Protein AF-A0A843SZ30-F1 (afdb_monomer_lite)

Structure (mmCIF, N/CA/C/O backbone):
data_AF-A0A843SZ30-F1
#
_entry.id   AF-A0A843SZ30-F1
#
loop_
_atom_site.group_PDB
_atom_site.id
_atom_site.type_symbol
_atom_site.label_atom_id
_atom_site.label_alt_id
_atom_site.label_comp_id
_atom_site.label_asym_id
_atom_site.label_entity_id
_atom_site.label_seq_id
_atom_site.pdbx_PDB_ins_code
_atom_site.Cartn_x
_atom_site.Cartn_y
_atom_site.Cartn_z
_atom_site.occupancy
_atom_site.B_iso_or_equiv
_atom_site.auth_seq_id
_atom_site.auth_comp_id
_atom_site.auth_asym_id
_atom_site.auth_atom_id
_atom_site.pdbx_PDB_model_num
ATOM 1 N N . MET A 1 1 ? -10.284 -8.841 21.649 1.00 53.38 1 MET A N 1
ATOM 2 C CA . MET A 1 1 ? -9.039 -8.780 20.853 1.00 53.38 1 MET A CA 1
ATOM 3 C C . MET A 1 1 ? -9.116 -7.514 20.013 1.00 53.38 1 MET A C 1
ATOM 5 O O . MET A 1 1 ? -10.106 -7.375 19.316 1.00 53.38 1 MET A O 1
ATOM 9 N N . GLY A 1 2 ? -8.202 -6.552 20.177 1.00 81.06 2 GLY A N 1
ATOM 10 C CA . GLY A 1 2 ? -8.418 -5.164 19.724 1.00 81.06 2 GLY A CA 1
ATOM 11 C C . GLY A 1 2 ? -7.549 -4.688 18.555 1.00 81.06 2 GLY A C 1
ATOM 12 O O . GL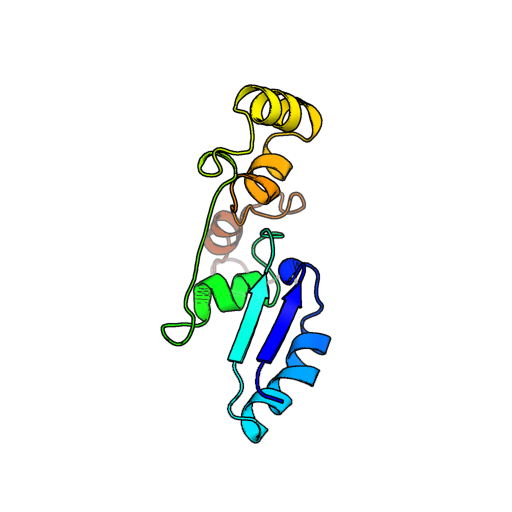Y A 1 2 ? -7.471 -3.482 18.337 1.00 81.06 2 GLY A O 1
ATOM 13 N N . LEU A 1 3 ? -6.858 -5.584 17.845 1.00 89.94 3 LEU A N 1
ATOM 14 C CA . LEU A 1 3 ? -6.008 -5.226 16.707 1.00 89.94 3 LEU A CA 1
ATOM 15 C C . LEU A 1 3 ? -6.085 -6.300 15.621 1.00 89.94 3 LEU A C 1
ATOM 17 O O . LEU A 1 3 ? -5.833 -7.472 15.898 1.00 89.94 3 LEU A O 1
ATOM 21 N N . LEU A 1 4 ? -6.396 -5.874 14.401 1.00 91.50 4 LEU A N 1
ATOM 22 C CA . LEU A 1 4 ? -6.315 -6.666 13.181 1.00 91.50 4 LEU A CA 1
ATOM 23 C C . LEU A 1 4 ? -5.183 -6.107 12.315 1.00 91.50 4 LEU A C 1
ATOM 25 O O . LEU A 1 4 ? -5.155 -4.908 12.042 1.00 91.50 4 LEU A O 1
ATOM 29 N N . VAL A 1 5 ? -4.261 -6.965 11.886 1.00 94.56 5 VAL A N 1
ATOM 30 C CA . VAL A 1 5 ? -3.184 -6.595 10.960 1.00 94.56 5 VAL A CA 1
ATOM 31 C C . VAL A 1 5 ? -3.360 -7.409 9.691 1.00 94.56 5 VAL A C 1
ATOM 33 O O . VAL A 1 5 ? -3.455 -8.633 9.758 1.00 94.56 5 VAL A O 1
ATOM 36 N N . VAL A 1 6 ? -3.425 -6.720 8.558 1.00 95.06 6 VAL A N 1
ATOM 37 C CA . VAL A 1 6 ? -3.487 -7.327 7.230 1.00 95.06 6 VAL A CA 1
ATOM 38 C C . VAL A 1 6 ? -2.175 -7.006 6.533 1.00 95.06 6 VAL A C 1
ATOM 40 O O . VAL A 1 6 ? -1.916 -5.847 6.212 1.00 95.06 6 VAL A O 1
ATOM 43 N N . ASP A 1 7 ? -1.344 -8.028 6.369 1.00 96.50 7 ASP A N 1
ATOM 44 C CA . ASP A 1 7 ? -0.091 -7.948 5.622 1.00 96.50 7 ASP A CA 1
ATOM 45 C C . ASP A 1 7 ? -0.344 -8.244 4.140 1.00 96.50 7 ASP A C 1
ATOM 47 O O . ASP A 1 7 ? -1.268 -8.995 3.814 1.00 96.50 7 ASP A O 1
ATOM 51 N N . GLU A 1 8 ? 0.436 -7.627 3.255 1.00 96.00 8 GLU A N 1
ATOM 52 C CA . GLU A 1 8 ? 0.220 -7.647 1.800 1.00 96.00 8 GLU A CA 1
ATOM 53 C C . GLU A 1 8 ? -1.229 -7.306 1.399 1.00 96.00 8 GLU A C 1
ATOM 55 O O . GLU A 1 8 ? -1.852 -7.946 0.545 1.00 96.00 8 GLU A O 1
ATOM 60 N N . ALA A 1 9 ? -1.801 -6.287 2.046 1.00 96.94 9 ALA A N 1
ATOM 61 C CA . ALA A 1 9 ? -3.224 -5.962 1.964 1.00 96.94 9 ALA A CA 1
ATOM 62 C C . ALA A 1 9 ? -3.740 -5.687 0.536 1.00 96.94 9 ALA A C 1
ATOM 64 O O . ALA A 1 9 ? -4.911 -5.937 0.262 1.00 96.94 9 ALA A O 1
ATOM 65 N N . ALA A 1 10 ? -2.900 -5.224 -0.395 1.00 95.62 10 ALA A N 1
ATOM 66 C CA . ALA A 1 10 ? -3.284 -5.024 -1.796 1.00 95.62 10 ALA A CA 1
ATOM 67 C C . ALA A 1 10 ? -3.492 -6.341 -2.573 1.00 95.62 10 ALA A C 1
ATOM 69 O O . ALA A 1 10 ? -4.039 -6.333 -3.678 1.00 95.62 10 ALA A O 1
ATOM 70 N N . ARG A 1 11 ? -3.060 -7.478 -2.013 1.00 94.19 11 ARG A N 1
ATOM 71 C CA . ARG A 1 11 ? -3.258 -8.832 -2.561 1.00 94.19 11 ARG A CA 1
ATOM 72 C C . ARG A 1 11 ? -4.428 -9.571 -1.914 1.00 94.19 11 ARG A C 1
ATOM 74 O O . ARG A 1 11 ? -4.836 -10.615 -2.422 1.00 94.19 11 ARG A O 1
ATOM 81 N N . VAL A 1 12 ? -4.949 -9.062 -0.801 1.00 95.31 12 VAL A N 1
ATOM 82 C CA . VAL A 1 12 ? -6.062 -9.675 -0.073 1.00 95.31 12 VAL A CA 1
ATOM 83 C C . VAL A 1 12 ? -7.373 -9.442 -0.822 1.00 95.31 12 VAL A C 1
ATOM 85 O O . VAL A 1 12 ? -7.590 -8.378 -1.396 1.00 95.31 12 VAL A O 1
ATOM 88 N N . SER A 1 13 ? -8.249 -10.451 -0.836 1.00 94.69 13 SER A N 1
ATOM 89 C CA . SER A 1 13 ? -9.557 -10.329 -1.475 1.00 94.69 13 SER A CA 1
ATOM 90 C C . SER A 1 13 ? -10.489 -9.412 -0.683 1.00 94.69 13 SER A C 1
ATOM 92 O O . SER A 1 13 ? -10.539 -9.452 0.551 1.00 94.69 13 SER A O 1
ATOM 94 N N . ASP A 1 14 ? -11.290 -8.635 -1.409 1.00 93.81 14 ASP A N 1
ATOM 95 C CA . ASP A 1 14 ? -12.284 -7.742 -0.811 1.00 93.81 14 ASP A CA 1
ATOM 96 C C . ASP A 1 14 ? -13.313 -8.526 0.026 1.00 93.81 14 ASP A C 1
ATOM 98 O O . ASP A 1 14 ? -13.721 -8.062 1.089 1.00 93.81 14 ASP A O 1
ATOM 102 N N . ASP A 1 15 ? -13.660 -9.751 -0.382 1.00 95.00 15 ASP A N 1
ATOM 103 C CA . ASP A 1 15 ? -14.563 -10.639 0.364 1.00 95.00 15 ASP A CA 1
ATOM 104 C C . ASP A 1 15 ? -14.017 -10.994 1.753 1.00 95.00 15 ASP A C 1
ATOM 106 O O . ASP A 1 15 ? -14.747 -10.951 2.747 1.00 95.00 15 ASP A O 1
ATOM 110 N N . LEU A 1 16 ? -12.719 -11.319 1.850 1.00 92.31 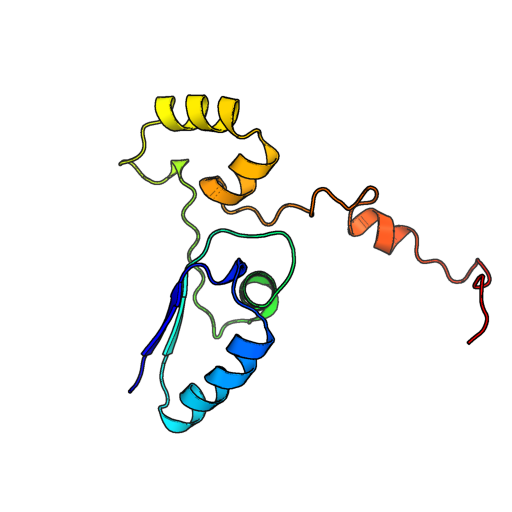16 LEU A N 1
ATOM 111 C CA . LEU A 1 16 ? -12.094 -11.631 3.135 1.00 92.31 16 LEU A CA 1
ATOM 112 C C . LEU A 1 16 ? -12.104 -10.400 4.042 1.00 92.31 16 LEU A C 1
ATOM 114 O O . LEU A 1 16 ? -12.414 -10.502 5.229 1.00 92.31 16 LEU A O 1
ATOM 118 N N . TYR A 1 17 ? -11.813 -9.230 3.478 1.00 92.00 17 TYR A N 1
ATOM 119 C CA . TYR A 1 17 ? -11.867 -7.968 4.205 1.00 92.00 17 TYR A CA 1
ATOM 120 C C . TYR A 1 17 ? -13.270 -7.657 4.729 1.00 92.00 17 TYR A C 1
ATOM 122 O O . TYR A 1 17 ? -13.435 -7.339 5.908 1.00 92.00 17 TYR A O 1
ATOM 130 N N . GLN A 1 18 ? -14.299 -7.833 3.902 1.00 91.62 18 GLN A N 1
ATOM 131 C CA . GLN A 1 18 ? -15.688 -7.658 4.321 1.00 91.62 18 GLN A CA 1
ATOM 132 C C . GLN A 1 18 ? -16.085 -8.640 5.430 1.00 91.62 18 GLN A C 1
ATOM 134 O O . GLN A 1 18 ? -16.743 -8.235 6.389 1.00 91.62 18 GLN A O 1
ATOM 139 N N . ALA A 1 19 ? -15.637 -9.896 5.356 1.00 91.38 19 ALA A N 1
ATOM 140 C CA . ALA A 1 19 ? -15.937 -10.909 6.365 1.00 91.38 19 ALA A CA 1
ATOM 141 C C . ALA A 1 19 ? -15.328 -10.591 7.744 1.00 91.38 19 ALA A C 1
ATOM 143 O O . ALA A 1 19 ? -15.929 -10.910 8.772 1.00 91.38 19 ALA A O 1
ATOM 144 N N . ILE A 1 20 ? -14.157 -9.943 7.791 1.00 88.69 20 ILE A N 1
ATOM 145 C CA . ILE A 1 20 ? -13.456 -9.635 9.051 1.00 88.69 20 ILE A CA 1
ATOM 146 C C . ILE A 1 20 ? -13.789 -8.250 9.626 1.00 88.69 20 ILE A C 1
ATOM 148 O O . ILE A 1 20 ? -13.637 -8.049 10.833 1.00 88.69 20 ILE A O 1
ATOM 152 N N . ARG A 1 21 ? -14.296 -7.297 8.827 1.00 86.75 21 ARG A N 1
ATOM 153 C CA . ARG A 1 21 ? -14.657 -5.945 9.310 1.00 86.75 21 ARG A CA 1
ATOM 154 C C . ARG A 1 21 ? -15.612 -5.922 10.516 1.00 86.75 21 ARG A C 1
ATOM 156 O O . ARG A 1 21 ? -15.352 -5.135 11.430 1.00 86.75 21 ARG A O 1
ATOM 163 N N . PRO A 1 22 ? -16.668 -6.758 10.604 1.00 88.62 22 PRO A N 1
ATOM 164 C CA . PRO A 1 22 ? -17.579 -6.757 11.753 1.00 88.62 22 PRO A CA 1
ATOM 165 C C . PRO A 1 22 ? -16.893 -7.032 13.098 1.00 88.62 22 PRO A C 1
ATOM 167 O O . PRO A 1 22 ? -17.377 -6.593 14.141 1.00 88.62 22 PRO A O 1
ATOM 170 N N . MET A 1 23 ? -15.731 -7.697 13.093 1.00 83.56 23 MET A N 1
ATOM 171 C CA . MET A 1 23 ? -14.961 -7.960 14.312 1.00 83.56 23 MET A CA 1
ATOM 172 C C . MET A 1 23 ? -14.481 -6.666 14.994 1.00 83.56 23 MET A C 1
ATOM 174 O O . MET A 1 23 ? -14.297 -6.639 16.215 1.00 83.56 23 MET A O 1
ATOM 178 N N . LEU A 1 24 ? -14.325 -5.572 14.238 1.00 82.06 24 LEU A N 1
ATOM 179 C CA . LEU A 1 24 ? -13.950 -4.255 14.766 1.00 82.06 24 LEU A CA 1
ATOM 180 C C . LEU A 1 24 ? -15.103 -3.586 15.525 1.00 82.06 24 LEU A C 1
ATOM 182 O O . LEU A 1 24 ? -14.861 -2.906 16.520 1.00 82.06 24 LEU A O 1
ATOM 186 N N . ALA A 1 25 ? -16.351 -3.818 15.104 1.00 79.50 25 ALA A N 1
ATOM 187 C CA . ALA A 1 25 ? -17.531 -3.213 15.722 1.00 79.50 25 ALA A CA 1
ATOM 188 C C . ALA A 1 25 ? -17.755 -3.711 17.159 1.00 79.50 25 ALA A C 1
ATOM 190 O O . ALA A 1 25 ? -18.142 -2.941 18.033 1.00 79.50 25 ALA A O 1
ATOM 191 N N . VAL A 1 26 ? -17.468 -4.990 17.418 1.00 69.62 26 VAL A N 1
ATOM 192 C CA . VAL A 1 26 ? -17.640 -5.604 18.746 1.00 69.62 26 VAL A CA 1
ATOM 193 C C . VAL A 1 26 ? -16.465 -5.287 19.670 1.00 69.62 26 VAL A C 1
ATOM 195 O O . VAL A 1 26 ? -16.642 -5.096 20.870 1.00 69.62 26 VAL A O 1
ATOM 198 N N . SER A 1 27 ? -15.251 -5.239 19.122 1.00 73.75 27 SER A N 1
ATOM 199 C CA . SER A 1 27 ? -14.028 -5.069 19.911 1.00 73.75 27 SER A CA 1
ATOM 200 C C . SER A 1 27 ? -13.615 -3.613 20.133 1.00 73.75 27 SER A C 1
ATOM 202 O O . SER A 1 27 ? -12.711 -3.382 20.934 1.00 73.75 27 SER A O 1
ATOM 204 N N . GLN A 1 28 ? -14.220 -2.658 19.408 1.00 76.75 28 GLN A N 1
ATOM 205 C CA . GLN A 1 28 ? -13.697 -1.291 19.235 1.00 76.75 28 GLN A CA 1
ATOM 206 C C . GLN A 1 28 ? -12.198 -1.293 18.876 1.00 76.75 28 GLN A C 1
ATOM 208 O O . GLN A 1 28 ? -11.416 -0.445 19.310 1.00 76.75 28 GLN A O 1
ATOM 213 N N . GLY A 1 29 ? -11.791 -2.316 18.123 1.00 85.00 29 GLY A N 1
ATOM 214 C CA . GLY A 1 29 ? -10.408 -2.566 17.765 1.00 85.00 29 GLY A CA 1
ATOM 215 C C . GLY A 1 29 ? -9.912 -1.657 16.648 1.00 85.00 29 GLY A C 1
ATOM 216 O O . GLY A 1 29 ? -10.676 -0.978 15.965 1.00 85.00 29 GLY A O 1
ATOM 217 N N . ARG A 1 30 ? -8.598 -1.671 16.443 1.00 89.38 30 ARG A N 1
ATOM 218 C CA . ARG A 1 30 ? -7.936 -1.001 15.321 1.00 89.38 30 ARG A CA 1
ATOM 219 C C . ARG A 1 30 ? -7.658 -1.996 14.206 1.00 89.38 30 ARG A C 1
ATOM 221 O O . ARG A 1 30 ? -7.436 -3.177 14.463 1.00 89.38 30 ARG A O 1
ATOM 228 N N . ILE A 1 31 ? -7.604 -1.489 12.984 1.00 93.06 31 ILE A N 1
ATOM 229 C CA . ILE A 1 31 ? -7.114 -2.225 11.825 1.00 93.06 31 ILE A CA 1
ATOM 230 C C . ILE A 1 31 ? -5.873 -1.530 11.269 1.00 93.06 31 ILE A C 1
ATOM 232 O O . ILE A 1 31 ? -5.805 -0.302 11.240 1.00 93.06 31 ILE A O 1
ATOM 236 N N . VAL A 1 32 ? -4.884 -2.321 10.869 1.00 95.69 32 VAL A N 1
ATOM 237 C CA . VAL A 1 32 ? -3.660 -1.860 10.213 1.00 95.69 32 VAL A CA 1
ATOM 238 C C . VAL A 1 32 ? -3.515 -2.631 8.910 1.00 95.69 32 VAL A C 1
ATOM 240 O O . VAL A 1 32 ? -3.515 -3.861 8.920 1.00 95.69 32 VAL A O 1
ATOM 243 N N . LEU A 1 33 ? -3.402 -1.902 7.803 1.00 96.81 33 LEU A N 1
ATOM 244 C CA . LEU A 1 33 ? -3.145 -2.456 6.478 1.00 96.81 33 LEU A CA 1
ATOM 245 C C . LEU A 1 33 ? -1.695 -2.137 6.104 1.00 96.81 33 LEU A C 1
ATOM 247 O O . LEU A 1 33 ? -1.317 -0.966 6.071 1.00 96.81 33 LEU A O 1
ATOM 251 N N . LEU A 1 34 ? -0.893 -3.169 5.858 1.00 97.44 34 LEU A N 1
ATOM 252 C CA . LEU A 1 34 ? 0.499 -3.067 5.424 1.00 97.44 34 LEU A CA 1
ATOM 253 C C . LEU A 1 34 ? 0.582 -3.645 4.013 1.00 97.44 34 LEU A C 1
ATOM 255 O O . LEU A 1 34 ? 0.119 -4.760 3.787 1.00 97.44 34 LEU A O 1
ATOM 259 N N . SER A 1 35 ? 1.091 -2.876 3.052 1.00 96.94 35 SER A N 1
ATOM 260 C CA . SER A 1 35 ? 1.227 -3.346 1.671 1.00 96.94 35 SER A CA 1
ATOM 261 C C . SER A 1 35 ? 2.060 -2.390 0.829 1.00 96.94 35 SER A C 1
ATOM 263 O O . SER A 1 35 ? 2.150 -1.196 1.131 1.00 96.94 35 SER A O 1
ATOM 265 N N . THR A 1 36 ? 2.566 -2.895 -0.291 1.00 95.62 36 THR A N 1
ATOM 266 C CA . THR A 1 36 ? 2.826 -2.092 -1.488 1.00 95.62 36 THR A CA 1
ATOM 267 C C . THR A 1 36 ? 1.541 -1.978 -2.327 1.00 95.62 36 THR A C 1
ATOM 269 O O . THR A 1 36 ? 0.651 -2.830 -2.211 1.00 95.62 36 THR A O 1
ATOM 272 N N . PRO A 1 37 ? 1.365 -0.909 -3.125 1.00 94.81 37 PRO A N 1
ATOM 273 C CA . PRO A 1 37 ? 0.255 -0.802 -4.073 1.00 94.81 37 PRO A CA 1
ATOM 274 C C . PRO A 1 37 ? 0.164 -1.990 -5.036 1.00 94.81 37 PRO A C 1
ATOM 276 O O . PRO A 1 37 ? 1.161 -2.637 -5.325 1.00 94.81 37 PRO A O 1
ATOM 279 N N . PHE A 1 38 ? -1.020 -2.255 -5.592 1.00 91.81 38 PHE A N 1
ATOM 280 C CA . PHE A 1 38 ? -1.174 -3.230 -6.676 1.00 91.81 38 PHE A CA 1
ATOM 281 C C . PHE A 1 38 ? -2.227 -2.781 -7.688 1.00 91.81 38 PHE A C 1
ATOM 283 O O . PHE A 1 38 ? -3.338 -3.311 -7.767 1.00 91.81 38 PHE A O 1
ATOM 290 N N . GLY A 1 39 ? -1.867 -1.765 -8.466 1.00 89.38 39 GLY A N 1
ATOM 291 C CA . GLY A 1 39 ? -2.814 -1.082 -9.335 1.00 89.38 39 GLY A CA 1
ATOM 292 C C . GLY A 1 39 ? -3.823 -0.210 -8.578 1.00 89.38 39 GLY A C 1
ATOM 293 O O . GLY A 1 39 ? -3.924 -0.260 -7.353 1.00 89.38 39 GLY A O 1
ATOM 294 N N . LYS A 1 40 ? -4.627 0.567 -9.308 1.00 92.19 40 LYS A N 1
ATOM 295 C CA . LYS A 1 40 ? -5.727 1.377 -8.750 1.00 92.19 40 LYS A CA 1
ATOM 296 C C . LYS A 1 40 ? -6.988 0.547 -8.460 1.00 92.19 40 LYS A C 1
ATOM 298 O O . LYS A 1 40 ? -8.049 0.795 -9.028 1.00 92.19 40 LYS A O 1
ATOM 303 N N . ARG A 1 41 ? -6.871 -0.500 -7.637 1.00 89.50 41 ARG A N 1
ATOM 304 C CA . ARG A 1 41 ? -7.968 -1.451 -7.375 1.00 89.50 41 ARG A CA 1
ATOM 305 C C . ARG A 1 41 ? -7.919 -2.091 -5.989 1.00 89.50 41 ARG A C 1
ATOM 307 O O . ARG A 1 41 ? -6.878 -2.099 -5.336 1.00 89.50 41 ARG A O 1
ATOM 314 N N . GLY A 1 42 ? -9.038 -2.707 -5.610 1.00 93.25 42 GLY A N 1
ATOM 315 C CA . GLY A 1 42 ? -9.192 -3.477 -4.375 1.00 93.25 42 GLY A CA 1
ATOM 316 C C . GLY A 1 42 ? -9.226 -2.618 -3.111 1.00 93.25 42 GLY A C 1
ATOM 317 O O . GLY A 1 42 ? -9.048 -1.395 -3.156 1.00 93.25 42 GLY A O 1
ATOM 318 N N . LEU A 1 43 ? -9.431 -3.281 -1.971 1.00 94.94 43 LEU A N 1
ATOM 319 C CA . LEU A 1 43 ? -9.592 -2.642 -0.662 1.00 94.94 43 LEU A CA 1
ATOM 320 C C . LEU A 1 43 ? -8.461 -1.666 -0.315 1.00 94.94 43 LEU A C 1
ATOM 322 O O . LEU A 1 43 ? -8.722 -0.604 0.238 1.00 94.94 43 LEU A O 1
ATOM 326 N N . PHE A 1 44 ? -7.203 -2.007 -0.621 1.00 96.44 44 PHE A N 1
ATOM 327 C CA . PHE A 1 44 ? -6.066 -1.220 -0.153 1.00 96.44 44 PHE A CA 1
ATOM 328 C C . PHE A 1 44 ? -6.009 0.124 -0.872 1.00 96.44 44 PHE A C 1
ATOM 330 O O . PHE A 1 44 ? -5.845 1.150 -0.220 1.00 96.44 44 PHE A O 1
ATOM 337 N N . HIS A 1 45 ? -6.225 0.129 -2.193 1.00 96.19 45 HIS A N 1
ATOM 338 C CA . HIS A 1 45 ? -6.363 1.364 -2.958 1.00 96.19 45 HIS A CA 1
ATOM 339 C C . HIS A 1 45 ? -7.559 2.180 -2.466 1.00 96.19 45 HIS A C 1
ATOM 341 O O . HIS A 1 45 ? -7.389 3.352 -2.159 1.00 96.19 45 HIS A O 1
ATOM 347 N N . HIS A 1 46 ? -8.734 1.557 -2.321 1.00 95.38 46 HIS A N 1
ATOM 348 C CA . HIS A 1 46 ? -9.950 2.254 -1.901 1.00 95.38 46 HIS A CA 1
ATOM 349 C C . HIS A 1 46 ? -9.816 2.898 -0.511 1.00 95.38 46 HIS A C 1
ATOM 351 O O . HIS A 1 46 ? -10.065 4.088 -0.352 1.00 95.38 46 HIS A O 1
ATOM 357 N N . GLU A 1 47 ? -9.359 2.170 0.509 1.00 95.62 47 GLU A N 1
ATOM 358 C CA . GLU A 1 47 ? -9.175 2.744 1.850 1.00 95.62 47 GLU A CA 1
ATOM 359 C C . GLU A 1 47 ? -8.072 3.824 1.848 1.00 95.62 47 GLU A C 1
ATOM 361 O O . GLU A 1 47 ? -8.178 4.856 2.529 1.00 95.62 47 GLU A O 1
ATOM 366 N N . TRP A 1 48 ? -7.035 3.648 1.018 1.00 96.62 48 TRP A N 1
ATOM 367 C CA . TRP A 1 48 ? -5.979 4.639 0.836 1.00 96.62 48 TRP A CA 1
ATOM 368 C C . TRP A 1 48 ? -6.469 5.926 0.162 1.00 96.62 48 TRP A C 1
ATOM 370 O O . TRP A 1 48 ? -6.081 7.006 0.598 1.00 96.62 48 TRP A O 1
ATOM 380 N N . THR A 1 49 ? -7.318 5.871 -0.858 1.00 95.44 49 THR A N 1
ATOM 381 C CA . THR A 1 49 ? -7.771 7.072 -1.582 1.00 95.44 49 THR A CA 1
ATOM 382 C C . THR A 1 49 ? -9.032 7.686 -0.983 1.00 95.44 49 THR A C 1
ATOM 384 O O . THR A 1 49 ? -9.149 8.907 -0.911 1.00 95.44 49 THR A O 1
ATOM 387 N N . GLU A 1 50 ? -9.956 6.854 -0.508 1.00 95.38 50 GLU A N 1
ATOM 388 C CA . GLU A 1 50 ? -11.336 7.233 -0.179 1.00 95.38 50 GLU A CA 1
ATOM 389 C C . GLU A 1 50 ? -11.720 6.969 1.281 1.00 95.38 50 GLU A C 1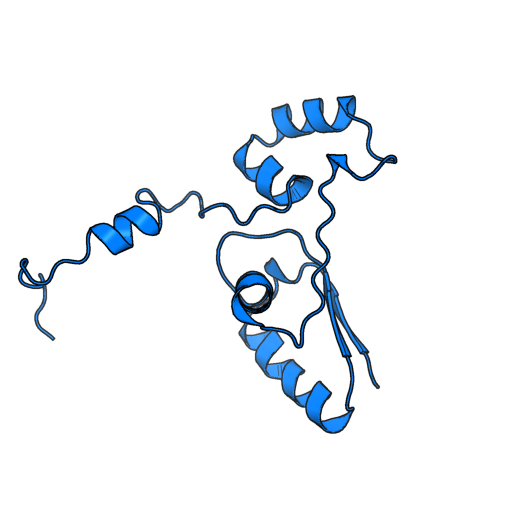
ATOM 391 O O . GLU A 1 50 ? -12.735 7.482 1.745 1.00 95.38 50 GLU A O 1
ATOM 396 N N . GLY A 1 51 ? -10.895 6.261 2.062 1.00 92.44 51 GLY A N 1
ATOM 397 C CA . GLY A 1 51 ? -11.211 5.924 3.460 1.00 92.44 51 GLY A CA 1
ATOM 398 C C . GLY A 1 51 ? -11.391 7.130 4.407 1.00 92.44 51 GLY A C 1
ATOM 399 O O . GLY A 1 51 ? -11.771 6.971 5.566 1.00 92.44 51 GLY A O 1
ATOM 400 N N . GLY A 1 52 ? -11.104 8.354 3.951 1.00 94.00 52 GLY A N 1
ATOM 401 C CA . GLY A 1 52 ? -11.369 9.580 4.707 1.00 94.00 52 GLY A CA 1
ATOM 402 C C . GLY A 1 52 ? -10.428 9.810 5.904 1.00 94.00 52 GLY A C 1
ATOM 403 O O . GLY A 1 52 ? -9.323 9.255 5.940 1.00 94.00 52 GLY A O 1
ATOM 404 N N . PRO A 1 53 ? -10.828 10.660 6.873 1.00 93.56 53 PRO A N 1
ATOM 405 C CA . PRO A 1 53 ? -9.978 11.102 7.986 1.00 93.56 53 PRO A CA 1
ATOM 406 C C . PRO A 1 53 ? -9.839 10.082 9.127 1.00 93.56 53 PRO A C 1
ATOM 408 O O . PRO A 1 53 ? -9.001 10.266 10.004 1.00 93.56 53 PRO A O 1
ATOM 411 N N . SER A 1 54 ? -10.635 9.007 9.141 1.00 89.56 54 SER A N 1
ATOM 412 C CA . SER A 1 54 ? -10.502 7.928 10.132 1.00 89.56 54 SER A CA 1
ATOM 413 C C . SER A 1 54 ? -9.239 7.086 9.939 1.00 89.56 54 SER A C 1
ATOM 415 O O . SER A 1 54 ? -8.827 6.388 10.863 1.00 89.56 54 SER A O 1
ATOM 417 N N . TRP A 1 55 ? -8.618 7.156 8.758 1.00 95.12 55 TRP A N 1
ATOM 418 C CA . TRP A 1 55 ? -7.364 6.476 8.458 1.00 95.12 55 TRP A CA 1
ATOM 419 C C . TRP A 1 55 ? -6.164 7.397 8.645 1.00 95.12 55 TRP A C 1
ATOM 421 O O . TRP A 1 55 ? -6.092 8.484 8.071 1.00 95.12 55 TRP A O 1
ATOM 431 N N . SER A 1 56 ? -5.170 6.897 9.374 1.00 96.31 56 SER A N 1
ATOM 432 C CA . SER A 1 56 ? -3.809 7.422 9.306 1.00 96.31 56 SER A CA 1
ATOM 433 C C . SER A 1 56 ? -3.067 6.705 8.182 1.00 96.31 56 SER A C 1
ATOM 435 O O . SER A 1 56 ? -3.021 5.475 8.165 1.00 96.31 56 SER A O 1
ATOM 437 N N . ARG A 1 57 ? -2.502 7.467 7.243 1.00 97.06 57 ARG A N 1
ATOM 438 C CA . ARG A 1 57 ? -1.782 6.944 6.075 1.00 97.06 57 ARG A CA 1
ATOM 439 C C . ARG A 1 57 ? -0.312 7.297 6.193 1.00 97.06 57 ARG A C 1
ATOM 441 O O . ARG A 1 57 ? 0.031 8.452 6.431 1.00 97.06 57 ARG A O 1
ATOM 448 N N . ILE A 1 58 ? 0.545 6.300 6.025 1.00 97.31 58 ILE A N 1
ATOM 449 C CA . ILE A 1 58 ? 1.996 6.455 6.086 1.00 97.31 58 ILE A CA 1
ATOM 450 C C . ILE A 1 58 ? 2.562 5.826 4.820 1.00 97.31 58 ILE A C 1
ATOM 452 O O . ILE A 1 58 ? 2.332 4.649 4.565 1.00 97.31 58 ILE A O 1
ATOM 456 N N . MET A 1 59 ? 3.283 6.620 4.032 1.00 97.62 59 MET A N 1
ATOM 457 C CA . MET A 1 59 ? 3.969 6.180 2.819 1.00 97.62 59 MET A CA 1
ATOM 458 C C . MET A 1 59 ? 5.462 6.409 3.012 1.00 97.62 59 MET A C 1
ATOM 460 O O . MET A 1 59 ? 5.873 7.523 3.337 1.00 97.62 59 MET A O 1
ATOM 464 N N . ILE A 1 60 ? 6.264 5.366 2.816 1.00 97.38 60 ILE A N 1
ATOM 465 C CA . ILE A 1 60 ? 7.724 5.452 2.888 1.00 97.38 60 ILE A CA 1
ATOM 466 C C . ILE A 1 60 ? 8.286 4.762 1.642 1.00 97.38 60 ILE A C 1
ATOM 468 O O . ILE A 1 60 ? 8.451 3.543 1.655 1.00 97.38 60 ILE A O 1
ATOM 472 N N . PRO A 1 61 ? 8.577 5.519 0.570 1.00 97.38 61 PRO A N 1
ATOM 473 C CA . PRO A 1 61 ? 9.291 4.995 -0.586 1.00 97.38 61 PRO A CA 1
ATOM 474 C C . PRO A 1 61 ? 10.654 4.436 -0.175 1.00 97.38 61 PRO A C 1
ATOM 476 O O . PRO A 1 61 ? 11.293 4.937 0.756 1.00 97.38 61 PRO A O 1
ATOM 479 N N . ALA A 1 62 ? 11.144 3.438 -0.904 1.00 97.25 62 ALA A N 1
ATOM 480 C CA . ALA A 1 62 ? 12.399 2.760 -0.594 1.00 97.25 62 ALA A CA 1
ATOM 481 C C . ALA A 1 62 ? 13.612 3.708 -0.575 1.00 97.25 62 ALA A C 1
ATOM 483 O O . ALA A 1 62 ? 14.544 3.505 0.200 1.00 97.25 62 ALA A O 1
ATOM 484 N N . GLU A 1 63 ? 13.574 4.786 -1.363 1.00 96.31 63 GLU A N 1
ATOM 485 C CA . GLU A 1 63 ? 14.599 5.840 -1.390 1.00 96.31 63 GLU A CA 1
ATOM 486 C C . GLU A 1 63 ? 14.729 6.597 -0.058 1.00 96.31 63 GLU A C 1
ATOM 488 O O . GLU A 1 63 ? 15.791 7.134 0.251 1.00 96.31 63 GLU A O 1
ATOM 493 N N . GLN A 1 64 ? 13.670 6.616 0.760 1.00 97.75 64 GLN A N 1
ATOM 494 C CA . GLN A 1 64 ? 13.678 7.230 2.091 1.00 97.75 64 GLN A CA 1
ATOM 495 C C . GLN A 1 64 ? 14.167 6.272 3.184 1.00 97.75 64 GLN A C 1
ATOM 497 O O . GLN A 1 64 ? 14.276 6.675 4.342 1.00 97.75 64 GLN A O 1
ATOM 502 N N . VAL A 1 65 ? 14.462 5.010 2.854 1.00 97.44 65 VAL A N 1
ATOM 503 C CA . VAL A 1 65 ? 14.920 3.997 3.809 1.00 97.44 65 VAL A CA 1
ATOM 504 C C . VAL A 1 65 ? 16.453 3.927 3.779 1.00 97.44 65 VAL A C 1
ATOM 506 O O . VAL A 1 65 ? 17.013 3.283 2.894 1.00 97.44 65 VAL A O 1
ATOM 509 N N . PRO A 1 66 ? 17.181 4.467 4.783 1.00 96.31 66 PRO A N 1
ATOM 510 C CA . PRO A 1 66 ? 18.650 4.559 4.738 1.00 96.31 66 PRO A CA 1
ATOM 511 C C . PRO A 1 66 ? 19.363 3.202 4.742 1.00 96.31 66 PRO A C 1
ATOM 513 O O . PRO A 1 66 ? 20.558 3.111 4.477 1.00 96.31 66 PRO A O 1
ATOM 516 N N . ARG A 1 67 ? 18.631 2.137 5.089 1.00 97.62 67 ARG A N 1
ATOM 517 C CA . ARG A 1 67 ? 19.128 0.758 5.090 1.00 97.62 67 ARG A CA 1
ATOM 518 C C . ARG A 1 67 ? 19.217 0.158 3.686 1.00 97.62 67 ARG A C 1
ATOM 520 O O . ARG A 1 67 ? 19.860 -0.875 3.533 1.00 97.62 67 ARG A O 1
ATOM 527 N N . ILE A 1 68 ? 18.575 0.765 2.687 1.00 97.06 68 ILE A N 1
ATOM 528 C CA . ILE A 1 68 ? 18.592 0.289 1.305 1.00 97.06 68 ILE A CA 1
ATOM 529 C C . ILE A 1 68 ? 19.549 1.176 0.514 1.00 97.06 68 ILE A C 1
ATOM 531 O O . ILE A 1 68 ? 19.380 2.390 0.438 1.00 97.06 68 ILE A O 1
ATOM 535 N N . SER A 1 69 ? 20.597 0.579 -0.057 1.00 97.56 69 SER A N 1
ATOM 536 C CA . SER A 1 69 ? 21.588 1.369 -0.788 1.00 97.56 69 SER A CA 1
ATOM 537 C C . SER A 1 69 ? 21.011 1.892 -2.116 1.00 97.56 69 SER A C 1
ATOM 539 O O . SER A 1 69 ? 20.357 1.124 -2.830 1.00 97.56 69 SER A O 1
ATOM 541 N N . PRO A 1 70 ? 21.326 3.136 -2.525 1.00 97.31 70 PRO A N 1
ATOM 542 C CA . PRO A 1 70 ? 20.895 3.669 -3.821 1.00 97.31 70 PRO A CA 1
ATOM 543 C C . PRO A 1 70 ? 21.378 2.830 -5.009 1.00 97.31 70 PRO A C 1
ATOM 545 O O . PRO A 1 70 ? 20.675 2.679 -6.003 1.00 97.31 70 PRO A O 1
ATOM 548 N N . ARG A 1 71 ? 22.574 2.236 -4.890 1.00 97.62 71 ARG A N 1
ATOM 549 C CA . ARG A 1 71 ? 23.120 1.325 -5.901 1.00 97.62 71 ARG A CA 1
ATOM 550 C C . ARG A 1 71 ? 22.220 0.108 -6.096 1.00 97.62 71 ARG A C 1
ATOM 552 O O . ARG A 1 71 ? 21.928 -0.250 -7.230 1.00 97.62 71 ARG A O 1
ATOM 559 N N . TRP A 1 72 ? 21.793 -0.513 -5.000 1.00 97.69 72 TRP A N 1
ATOM 560 C CA . TRP A 1 72 ? 20.919 -1.678 -5.061 1.00 97.69 72 TRP A CA 1
ATOM 561 C C . TRP A 1 72 ? 19.570 -1.319 -5.690 1.00 97.69 72 TRP A C 1
ATOM 563 O O . TRP A 1 72 ? 19.120 -2.032 -6.575 1.00 97.69 72 TRP A O 1
ATOM 573 N N . LEU A 1 73 ? 18.985 -0.169 -5.332 1.00 97.62 73 LEU A N 1
ATOM 574 C CA . LEU A 1 73 ? 17.742 0.314 -5.947 1.00 97.62 73 LEU A CA 1
ATOM 575 C C . LEU A 1 73 ? 17.874 0.513 -7.465 1.00 97.62 73 LEU A C 1
ATOM 577 O O . LEU A 1 73 ? 16.990 0.110 -8.217 1.00 97.62 73 LEU A O 1
ATOM 581 N N . ALA A 1 74 ? 18.991 1.079 -7.930 1.00 96.62 74 ALA A N 1
ATOM 582 C CA . ALA A 1 74 ? 19.251 1.255 -9.359 1.00 96.62 74 ALA A CA 1
ATOM 583 C C . ALA A 1 74 ? 19.421 -0.086 -10.100 1.00 96.62 74 ALA A C 1
ATOM 585 O O . ALA A 1 74 ? 18.894 -0.263 -11.205 1.00 96.62 74 ALA A O 1
ATOM 586 N N . GLU A 1 75 ? 20.134 -1.039 -9.492 1.00 95.69 75 GLU A N 1
ATOM 587 C CA . GLU A 1 75 ? 20.281 -2.400 -10.022 1.00 95.69 75 GLU A CA 1
ATOM 588 C C . GLU A 1 75 ? 18.925 -3.118 -10.070 1.00 95.69 75 GLU A C 1
ATOM 590 O O . GLU A 1 75 ? 18.614 -3.781 -11.059 1.00 95.69 75 GLU A O 1
ATOM 595 N N . GLU A 1 76 ? 18.098 -2.949 -9.042 1.00 96.44 76 GLU A N 1
ATOM 596 C CA . GLU A 1 76 ? 16.793 -3.593 -8.939 1.00 96.44 76 GLU A CA 1
ATOM 597 C C . GLU A 1 76 ? 15.794 -3.024 -9.947 1.00 96.44 76 GLU A C 1
ATOM 599 O O . GLU A 1 76 ? 15.186 -3.788 -10.697 1.00 96.44 76 GLU A O 1
ATOM 604 N N . ARG A 1 77 ? 15.712 -1.691 -10.078 1.00 94.44 77 ARG A N 1
ATOM 605 C CA . ARG A 1 77 ? 14.911 -1.017 -11.117 1.00 94.44 77 ARG A CA 1
ATOM 606 C C . ARG A 1 77 ? 15.258 -1.510 -12.520 1.00 94.44 77 ARG A C 1
ATOM 608 O O . ARG A 1 77 ? 14.364 -1.725 -13.334 1.00 94.44 77 ARG A O 1
ATOM 615 N N . SER A 1 78 ? 16.546 -1.728 -12.791 1.00 89.12 78 SER A N 1
ATOM 616 C CA . SER A 1 78 ? 17.013 -2.245 -14.083 1.00 89.12 78 SER A CA 1
ATOM 617 C C . SER A 1 78 ? 16.587 -3.698 -14.337 1.00 89.12 78 SER A C 1
ATOM 619 O O . SER A 1 78 ? 16.421 -4.083 -15.491 1.00 89.12 78 SER A O 1
ATOM 621 N N . LYS A 1 79 ? 16.407 -4.507 -13.283 1.00 91.00 79 LYS A N 1
ATOM 622 C CA . LYS A 1 79 ? 16.019 -5.924 -13.387 1.00 91.00 79 LYS A CA 1
ATOM 623 C C . LYS A 1 79 ? 14.513 -6.118 -13.529 1.00 91.00 79 LYS A C 1
ATOM 625 O O . LYS A 1 79 ? 14.085 -6.886 -14.383 1.00 91.00 79 LYS A O 1
ATOM 630 N N . ILE A 1 80 ? 13.723 -5.463 -12.677 1.00 88.25 80 ILE A N 1
ATOM 631 C CA . ILE A 1 80 ? 12.267 -5.685 -12.601 1.00 88.25 80 ILE A CA 1
ATOM 632 C C . ILE A 1 80 ? 11.474 -4.756 -13.530 1.00 88.25 80 ILE A C 1
ATOM 634 O O . ILE A 1 80 ? 10.294 -4.988 -13.785 1.00 88.25 80 ILE A O 1
ATOM 638 N N . GLY A 1 81 ? 12.129 -3.718 -14.056 1.00 88.75 81 GLY A N 1
ATOM 639 C CA . GLY A 1 81 ? 11.520 -2.708 -14.909 1.00 88.75 81 GLY A CA 1
ATOM 640 C C . GLY A 1 81 ? 10.840 -1.586 -14.124 1.00 88.75 81 GLY A C 1
ATOM 641 O O . GLY A 1 81 ? 10.491 -1.714 -12.951 1.00 88.75 81 GLY A O 1
ATOM 642 N N . ASP A 1 82 ? 10.643 -0.458 -14.804 1.00 90.38 82 ASP A N 1
ATOM 643 C CA . ASP A 1 82 ? 10.166 0.782 -14.185 1.00 90.38 82 ASP A CA 1
ATOM 644 C C . ASP A 1 82 ? 8.775 0.655 -13.555 1.00 90.38 82 ASP A C 1
ATOM 646 O O . ASP A 1 82 ? 8.541 1.137 -12.451 1.00 90.38 82 ASP A O 1
ATOM 650 N N . TRP A 1 83 ? 7.866 -0.043 -14.237 1.00 86.12 83 TRP A N 1
ATOM 651 C CA . TRP A 1 83 ? 6.483 -0.202 -13.792 1.00 86.12 83 TRP A CA 1
ATOM 652 C C . TRP A 1 83 ? 6.393 -0.929 -12.442 1.00 86.12 83 TRP A C 1
ATOM 654 O O . TRP A 1 83 ? 5.791 -0.413 -11.502 1.00 86.12 83 TRP A O 1
ATOM 664 N N . TRP A 1 84 ? 7.065 -2.079 -12.313 1.00 88.19 84 TRP A N 1
ATOM 665 C CA . TRP A 1 84 ? 7.132 -2.818 -11.048 1.00 88.19 84 TRP A CA 1
ATOM 666 C C . TRP A 1 84 ? 7.894 -2.040 -9.979 1.00 88.19 84 TRP A C 1
ATOM 668 O O . TRP A 1 84 ? 7.500 -2.050 -8.815 1.00 88.19 84 TRP A O 1
ATOM 678 N N . TYR A 1 85 ? 8.956 -1.329 -10.365 1.00 94.44 85 TYR A N 1
ATOM 679 C CA . TYR A 1 85 ? 9.737 -0.539 -9.421 1.00 94.44 85 TYR A CA 1
ATOM 680 C C . TYR A 1 85 ? 8.917 0.583 -8.778 1.00 94.44 85 TYR A C 1
ATOM 682 O O . TYR A 1 85 ? 8.930 0.735 -7.558 1.00 94.44 85 TYR A O 1
ATOM 690 N N . ARG A 1 86 ? 8.162 1.346 -9.575 1.00 94.19 86 ARG A N 1
ATOM 691 C CA . ARG A 1 86 ? 7.296 2.427 -9.076 1.00 94.19 86 ARG A CA 1
ATOM 692 C C . ARG A 1 86 ? 6.252 1.915 -8.090 1.00 94.19 86 ARG A C 1
ATOM 694 O O . ARG A 1 86 ? 5.984 2.568 -7.086 1.00 94.19 86 ARG A O 1
ATOM 701 N N . GLN A 1 87 ? 5.718 0.725 -8.334 1.00 92.75 87 GLN A N 1
ATOM 702 C CA . GLN A 1 87 ? 4.762 0.100 -7.434 1.00 92.75 87 GLN A CA 1
ATOM 703 C C . GLN A 1 87 ? 5.418 -0.362 -6.121 1.00 92.75 87 GLN A C 1
ATOM 705 O O . GLN A 1 87 ? 5.039 0.094 -5.044 1.00 92.75 87 GLN A O 1
ATOM 710 N N . GLU A 1 88 ? 6.427 -1.231 -6.200 1.00 93.38 88 GLU A N 1
ATOM 711 C CA . GLU A 1 88 ? 6.984 -1.922 -5.026 1.00 93.38 88 GLU A CA 1
ATOM 712 C C . GLU A 1 88 ? 7.945 -1.051 -4.210 1.00 93.38 88 GLU A C 1
ATOM 714 O O . GLU A 1 88 ? 7.988 -1.138 -2.985 1.00 93.38 88 GLU A O 1
ATOM 719 N N . TYR A 1 89 ? 8.702 -0.177 -4.875 1.00 96.06 89 TYR A N 1
ATOM 720 C CA . TYR A 1 89 ? 9.716 0.671 -4.242 1.00 96.06 89 TYR A CA 1
ATOM 721 C C . TYR A 1 89 ? 9.308 2.145 -4.196 1.00 96.06 89 TYR A C 1
ATOM 723 O O . TYR A 1 89 ? 9.727 2.863 -3.288 1.00 96.06 89 TYR A O 1
ATOM 731 N N . GLY A 1 90 ? 8.491 2.601 -5.150 1.00 96.31 90 GLY A N 1
ATOM 732 C CA . GLY A 1 90 ? 7.974 3.973 -5.202 1.00 96.31 90 GLY A CA 1
ATOM 733 C C . GLY A 1 90 ? 6.678 4.194 -4.417 1.00 96.31 90 GLY A C 1
ATOM 734 O O . GLY A 1 90 ? 6.303 5.340 -4.184 1.00 96.31 90 GLY A O 1
ATOM 735 N N . CYS A 1 91 ? 6.007 3.120 -3.983 1.00 96.69 91 CYS A N 1
ATOM 736 C CA . CYS A 1 91 ? 4.680 3.173 -3.365 1.00 96.69 91 CYS A CA 1
ATOM 737 C C . CYS A 1 91 ? 3.626 3.869 -4.248 1.00 96.69 91 CYS A C 1
ATOM 739 O O . CYS A 1 91 ? 2.702 4.510 -3.74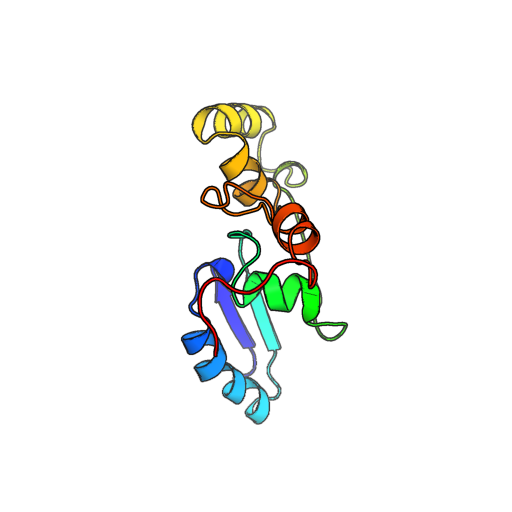1 1.00 96.69 91 CYS A O 1
ATOM 741 N N . GLU A 1 92 ? 3.734 3.728 -5.569 1.00 95.19 92 GLU A N 1
ATOM 742 C CA . GLU A 1 92 ? 2.812 4.347 -6.518 1.00 95.19 92 GLU A CA 1
ATOM 743 C C . GLU A 1 92 ? 1.678 3.402 -6.934 1.00 95.19 92 GLU A C 1
ATOM 745 O O . GLU A 1 92 ? 1.903 2.272 -7.373 1.00 95.19 92 GLU A O 1
ATOM 750 N N . PHE A 1 93 ? 0.440 3.900 -6.885 1.00 93.19 93 PHE A N 1
ATOM 751 C CA . PHE A 1 93 ? -0.705 3.250 -7.523 1.00 93.19 93 PHE A CA 1
ATOM 752 C C . PHE A 1 93 ? -0.666 3.497 -9.038 1.00 93.19 93 PHE A C 1
ATOM 754 O O . PHE A 1 93 ? -1.297 4.417 -9.561 1.00 93.19 93 PHE A O 1
ATOM 761 N N . VAL A 1 94 ? 0.124 2.686 -9.739 1.00 87.50 94 VAL A N 1
ATOM 762 C CA . VAL A 1 94 ? 0.236 2.702 -11.205 1.00 87.50 94 VAL A CA 1
ATOM 763 C C . VAL A 1 94 ? -1.012 2.104 -11.862 1.00 87.50 94 VAL A C 1
ATOM 765 O O . VAL A 1 94 ? -1.675 1.252 -11.279 1.00 87.50 94 VAL A O 1
ATOM 768 N N . ASP A 1 95 ? -1.365 2.526 -13.077 1.00 75.69 95 ASP A N 1
ATOM 769 C CA . ASP A 1 95 ? -2.434 1.851 -13.823 1.00 75.69 95 ASP A CA 1
ATOM 770 C C . ASP A 1 95 ? -1.990 0.427 -14.204 1.00 75.69 95 ASP A C 1
ATOM 772 O O . ASP A 1 95 ? -0.812 0.169 -14.483 1.00 75.69 95 ASP A O 1
ATOM 776 N N . THR A 1 96 ? -2.927 -0.523 -14.166 1.00 60.84 96 THR A N 1
ATOM 777 C CA . THR A 1 96 ? -2.660 -1.922 -14.522 1.00 60.84 96 THR A CA 1
ATOM 778 C C . THR A 1 96 ? -2.222 -2.020 -15.979 1.00 60.84 96 THR A C 1
ATOM 780 O O . THR A 1 96 ? -2.862 -1.439 -16.852 1.00 60.84 96 THR A O 1
ATOM 783 N N . GLN A 1 97 ? -1.163 -2.792 -16.236 1.00 53.44 97 GLN A N 1
ATOM 784 C CA . GLN A 1 97 ? -0.537 -2.965 -17.554 1.00 53.44 97 GLN A CA 1
ATOM 785 C C . GLN A 1 97 ? -1.518 -3.398 -18.670 1.00 53.44 97 GLN A C 1
ATOM 787 O O . GLN A 1 97 ? -1.245 -3.151 -19.840 1.00 53.44 97 GLN A O 1
ATOM 792 N N . ASP A 1 98 ? -2.670 -3.984 -18.316 1.00 48.75 98 ASP A N 1
ATOM 793 C CA . ASP A 1 98 ? -3.727 -4.414 -19.247 1.00 48.75 98 ASP A CA 1
ATOM 794 C C . ASP A 1 98 ? -4.650 -3.283 -19.747 1.00 48.75 98 ASP A C 1
ATOM 796 O O . ASP A 1 98 ? -5.486 -3.506 -20.626 1.00 48.75 98 ASP A O 1
ATOM 800 N N . GLN A 1 99 ? -4.524 -2.056 -19.229 1.00 43.81 99 GLN A N 1
ATOM 801 C CA . GLN A 1 99 ? -5.249 -0.908 -19.773 1.00 43.81 99 GLN A CA 1
ATOM 802 C C . GLN A 1 99 ? -4.479 -0.300 -20.952 1.00 43.81 99 GLN A C 1
ATOM 804 O O . GLN A 1 99 ? -3.627 0.568 -20.789 1.00 43.81 99 GLN A O 1
ATOM 809 N N . VAL A 1 100 ? -4.835 -0.714 -22.174 1.00 51.59 100 VAL A N 1
ATOM 810 C CA . VAL A 1 100 ? -4.434 -0.017 -23.417 1.00 51.59 100 VAL A CA 1
ATOM 811 C C . VAL A 1 100 ? -4.890 1.454 -23.393 1.00 51.59 100 VAL A C 1
ATOM 813 O O . VAL A 1 100 ? -4.257 2.321 -23.991 1.00 51.59 100 VAL A O 1
ATOM 816 N N . PHE A 1 101 ? -5.956 1.748 -22.643 1.00 52.22 101 PHE A N 1
ATOM 817 C CA . PHE A 1 101 ? -6.463 3.091 -22.390 1.00 52.22 101 PHE A CA 1
ATOM 818 C C . PHE A 1 101 ? -6.419 3.371 -20.892 1.00 52.22 101 PHE A C 1
ATOM 820 O O . PHE A 1 101 ? -7.095 2.685 -20.131 1.00 52.22 101 PHE A O 1
ATOM 827 N N . GLY A 1 102 ? -5.639 4.371 -20.476 1.00 55.81 102 GLY A N 1
ATOM 828 C CA . GLY A 1 102 ? -5.626 4.824 -19.085 1.00 55.81 102 GLY A CA 1
ATOM 829 C C . GLY A 1 102 ? -7.007 5.291 -18.620 1.00 55.81 102 GLY A C 1
ATOM 830 O O . GLY A 1 102 ? -7.824 5.735 -19.429 1.00 55.81 102 GLY A O 1
ATOM 831 N N . TYR A 1 103 ? -7.255 5.224 -17.312 1.00 55.59 103 TYR A N 1
ATOM 832 C CA . TYR A 1 103 ? -8.530 5.600 -16.693 1.00 55.59 103 TYR A CA 1
ATOM 833 C C . TYR A 1 103 ? -9.068 6.957 -17.178 1.00 55.59 103 TYR A C 1
ATOM 835 O O . TYR A 1 103 ? -10.240 7.068 -17.528 1.00 55.59 103 TYR A O 1
ATOM 843 N N . GLU A 1 104 ? -8.205 7.970 -17.275 1.00 59.56 104 GLU A N 1
ATOM 844 C CA . GLU A 1 104 ? -8.584 9.306 -17.751 1.00 59.56 104 GLU A CA 1
ATOM 845 C C . GLU A 1 104 ? -9.021 9.307 -19.223 1.00 59.56 104 GLU A C 1
ATOM 847 O O . GLU A 1 104 ? -9.979 9.990 -19.575 1.00 59.56 104 GLU A O 1
ATOM 852 N N . HIS A 1 105 ? -8.390 8.491 -20.074 1.00 58.28 105 HIS A N 1
ATOM 853 C CA . HIS A 1 105 ? -8.802 8.326 -21.470 1.00 58.28 105 HIS A CA 1
ATOM 854 C C . HIS A 1 105 ? -10.142 7.598 -21.587 1.00 58.28 105 HIS A C 1
ATOM 856 O O . HIS A 1 105 ? -10.948 7.955 -22.439 1.00 58.28 105 HIS A O 1
ATOM 862 N N . VAL A 1 106 ? -10.402 6.608 -20.728 1.00 67.31 106 VAL A N 1
ATOM 863 C CA . VAL A 1 106 ? -11.696 5.910 -20.691 1.00 67.31 106 VAL A CA 1
ATOM 864 C C . VAL A 1 106 ? -12.802 6.863 -20.248 1.00 67.31 106 VAL A C 1
ATOM 866 O O . VAL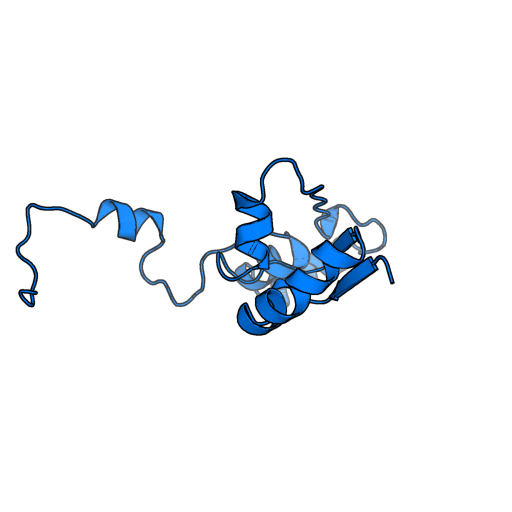 A 1 106 ? -13.839 6.916 -20.896 1.00 67.31 106 VAL A O 1
ATOM 869 N N . GLN A 1 107 ? -12.577 7.651 -19.194 1.00 70.25 107 GLN A N 1
ATOM 870 C CA . GLN A 1 107 ? -13.558 8.634 -18.724 1.00 70.25 107 GLN A CA 1
ATOM 871 C C . GLN A 1 107 ? -13.810 9.740 -19.757 1.00 70.25 107 GLN A C 1
ATOM 873 O O . GLN A 1 107 ? -14.957 10.115 -19.974 1.00 70.25 107 GLN A O 1
ATOM 878 N N . ALA A 1 108 ? -12.769 10.214 -20.446 1.00 69.31 108 ALA A N 1
ATOM 879 C CA . ALA A 1 108 ? -12.911 11.198 -21.521 1.00 69.31 108 ALA A CA 1
ATOM 880 C C . ALA A 1 108 ? -13.587 10.639 -22.788 1.00 69.31 108 ALA A C 1
ATOM 882 O O . ALA A 1 108 ? -14.071 11.414 -23.609 1.00 69.31 108 ALA A O 1
ATOM 883 N N . ALA A 1 109 ? -13.608 9.316 -22.966 1.00 70.19 109 ALA A N 1
ATOM 884 C CA . ALA A 1 109 ? -14.242 8.654 -24.104 1.00 70.19 109 ALA A CA 1
ATOM 885 C C . ALA A 1 109 ? -15.737 8.356 -23.888 1.00 70.19 109 ALA A C 1
ATOM 887 O O . ALA A 1 109 ? -16.398 7.901 -24.821 1.00 70.19 109 ALA A O 1
ATOM 888 N N . ILE A 1 110 ? -16.282 8.601 -22.690 1.00 73.56 110 ILE A N 1
ATOM 889 C CA . ILE A 1 110 ? -17.720 8.477 -22.427 1.00 73.56 110 ILE A CA 1
ATOM 890 C C . ILE A 1 110 ? -18.421 9.708 -23.014 1.00 73.56 110 ILE A C 1
ATOM 892 O O . ILE A 1 110 ? -18.173 10.835 -22.592 1.00 73.56 110 ILE A O 1
ATOM 896 N N . SER A 1 111 ? -19.294 9.486 -23.994 1.00 73.88 111 SER A N 1
ATOM 897 C CA . SER A 1 111 ? -20.111 10.519 -24.633 1.00 73.88 111 SER A CA 1
ATOM 898 C C . SER A 1 111 ? -21.516 9.976 -24.882 1.00 73.88 111 SER A C 1
ATOM 900 O O . SER A 1 111 ? -21.674 8.833 -25.311 1.00 73.8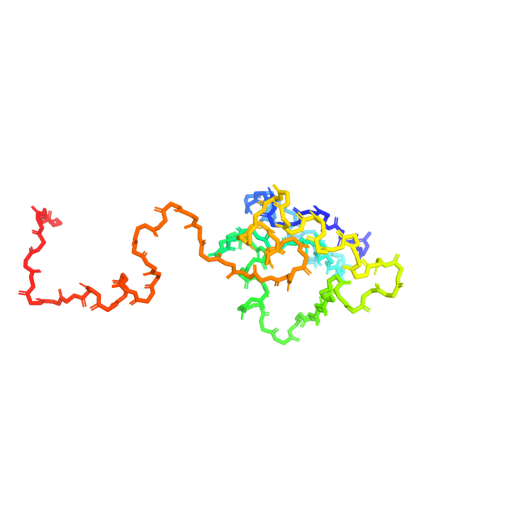8 111 SER A O 1
ATOM 902 N N . ASP A 1 112 ? -22.517 10.822 -24.642 1.00 74.19 112 ASP A N 1
ATOM 903 C CA . ASP A 1 112 ? -23.926 10.540 -24.935 1.00 74.19 112 ASP A CA 1
ATOM 904 C C . ASP A 1 112 ? -24.264 10.726 -26.430 1.00 74.19 112 ASP A C 1
ATOM 906 O O . ASP A 1 112 ? -25.384 10.454 -26.856 1.00 74.19 112 ASP A O 1
ATOM 910 N N . ASP A 1 113 ? -23.300 11.180 -27.242 1.00 76.75 113 ASP A N 1
ATOM 911 C CA . ASP A 1 113 ? -23.479 11.451 -28.675 1.00 76.75 113 ASP A CA 1
ATOM 912 C C . ASP A 1 113 ? -23.356 10.186 -29.544 1.00 76.75 113 ASP A C 1
ATOM 914 O O . ASP A 1 113 ? -23.522 10.248 -30.766 1.00 76.75 113 ASP A O 1
ATOM 918 N N . VAL A 1 114 ? -23.043 9.034 -28.939 1.00 74.81 114 VAL A N 1
ATOM 919 C CA . VAL A 1 114 ? -22.903 7.748 -29.631 1.00 74.81 114 VAL A CA 1
ATOM 920 C C . VAL A 1 114 ? -23.903 6.745 -29.070 1.00 74.81 114 VAL A C 1
ATOM 922 O O . VAL A 1 114 ? -23.942 6.470 -27.873 1.00 74.81 114 VAL A O 1
ATOM 925 N N . GLU A 1 115 ? -24.702 6.166 -29.960 1.00 70.69 115 GLU A N 1
ATOM 926 C CA . GLU A 1 115 ? -25.735 5.202 -29.596 1.00 70.69 115 GLU A CA 1
ATOM 927 C C . GLU A 1 115 ? -25.105 3.856 -29.164 1.00 70.69 115 GLU A C 1
ATOM 929 O O . GLU A 1 115 ? -24.216 3.346 -29.859 1.00 70.69 115 GLU A O 1
ATOM 934 N N . PRO A 1 116 ? -25.517 3.265 -28.023 1.00 72.75 116 PRO A N 1
ATOM 935 C CA . PRO A 1 116 ? -24.931 2.022 -27.530 1.00 72.75 116 PRO A CA 1
ATOM 936 C C . PRO A 1 116 ? -25.075 0.862 -28.520 1.00 72.75 116 PRO A C 1
ATOM 938 O O . PRO A 1 116 ? -26.144 0.625 -29.078 1.00 72.75 116 PRO A O 1
ATOM 941 N N . LEU A 1 117 ? -24.002 0.078 -28.674 1.00 70.12 117 LEU A N 1
ATOM 942 C CA . LEU A 1 117 ? -23.950 -1.059 -29.604 1.00 70.12 117 LEU A CA 1
ATOM 943 C C . LEU A 1 117 ? -24.983 -2.156 -29.281 1.00 70.12 117 LEU A C 1
ATOM 945 O O . LEU A 1 117 ? -25.401 -2.899 -30.167 1.00 70.12 117 LEU A O 1
ATOM 949 N N . PHE A 1 118 ? -25.408 -2.237 -28.020 1.00 72.94 118 PHE A N 1
ATOM 950 C CA . PHE A 1 118 ? -26.527 -3.058 -27.580 1.00 72.94 118 PHE A CA 1
ATOM 951 C C . PHE A 1 118 ? -27.450 -2.196 -26.721 1.00 72.94 118 PHE A C 1
ATOM 953 O O . PHE A 1 118 ? -27.002 -1.586 -25.750 1.00 72.94 118 PHE A O 1
ATOM 960 N N . ALA A 1 119 ? -28.728 -2.138 -27.089 1.00 67.56 119 ALA A N 1
ATOM 961 C CA . ALA A 1 119 ? -29.755 -1.518 -26.263 1.00 67.56 119 ALA A CA 1
ATOM 962 C C . ALA A 1 119 ? -29.972 -2.343 -24.980 1.00 67.56 119 ALA A C 1
ATOM 964 O O . ALA A 1 119 ? -29.876 -3.573 -25.016 1.00 67.56 119 ALA A O 1
ATOM 965 N N . ALA A 1 120 ? -30.234 -1.652 -23.867 1.00 59.94 120 ALA A N 1
ATOM 966 C CA . ALA A 1 120 ? -30.626 -2.261 -22.594 1.00 59.94 120 ALA A CA 1
ATOM 967 C C . ALA A 1 120 ? -32.020 -2.904 -22.665 1.00 59.94 120 ALA A C 1
ATOM 969 O O . ALA A 1 120 ? -32.883 -2.367 -23.399 1.00 59.94 120 ALA A O 1
#

Foldseek 3Di:
DAEAEAEQQQPDALVVVVVCVVVCVVRVHDYHYHHFHDACDDDVNCCVPPVPPVDDDDDDAQVNPPVDDPVNLVVVCVVPDVQVSCRHRVSDRDHDPPCPPDPVRVVVPDDPVDDDPDDD

Secondary structure (DSSP, 8-state):
--EEEETTGGGS-HHHHHHHTHHHHHHT-EEEE-----SS-HHHHHHHHHSGGG-------GGG-TTS-HHHHHHHHHHH-HHHHHHHTT---PPPTT-SS-HHHHHHT--TTS--SS--

pLDDT: mean 86.39, std 13.64, range [43.81, 97.75]

Sequence (120 aa):
MGLLVVDEAARVSDDLYQAIRPMLAVSQGRIVLLSTPFGKRGLFHHEWTEGGPSWSRIMIPAEQVPRISPRWLAEERSKIGDWWYRQEYGCEFVDTQDQVFGYEHVQAAISDDVEPLFAA

Radius of gyration: 18.73 Å; chains: 1; bounding box: 54×23×50 Å